Protein AF-A0A524CJU1-F1 (afdb_monomer_lite)

pLDDT: mean 85.09, std 13.81, range [42.84, 97.5]

Secondary structure (DSSP, 8-state):
-----SHHHHHHHHHHHHHHHHHHHHHHHHHHHHHHHHHHHHHHHTTSS-S--S--HHHHHHHHHHHHHHHHHHHHHHHHHHHHHHHHTT-PPPHHHHHHHHHHHHHHHTT-HHHHHHHHHHHHHHHHHHHHHHT-

Foldseek 3Di:
DDDDDPVVVVVVVVVVVVLLVVLLVLLVVLQVLLVVLLVVLLCLLVVVDDPDPDPDPVSVVVSLVSNLVSLLSSLVSNVSNQQSVCVSVVHHDDPVNNVVSVVVSLVSCVSPVSSNVSNVVSVVVVVVVVVVVVVD

Radius of gyration: 20.65 Å; chains: 1; bounding box: 45×30×75 Å

Sequence (136 aa):
MVKFRKSNNQQVNYKRRYDEVFAYRTVIISAALGGICLFFSFLFNSEIITFFMNQNFLFDVFDIIIKVTLILLSFLFFLISLANYKELTGKPMSLKELLLLIIFTFLQTILNLVVFGYTVIGLLLIVIYLFLTQNS

Structure (mmCIF, N/CA/C/O backbone):
data_AF-A0A524CJU1-F1
#
_entry.id   AF-A0A524CJU1-F1
#
loop_
_atom_site.group_PDB
_atom_site.id
_atom_site.type_symbol
_atom_site.label_atom_id
_atom_site.label_alt_id
_atom_site.label_comp_id
_atom_site.label_asym_id
_atom_site.label_entity_id
_atom_site.label_seq_id
_atom_site.pdbx_PDB_ins_code
_atom_site.Cartn_x
_atom_site.Cartn_y
_atom_site.Cartn_z
_atom_site.occupancy
_atom_site.B_iso_or_equiv
_atom_site.auth_seq_id
_atom_site.auth_comp_id
_atom_site.auth_asym_id
_atom_site.auth_atom_id
_atom_site.pdbx_PDB_model_num
ATOM 1 N N . MET A 1 1 ? -23.196 2.408 56.477 1.00 42.84 1 MET A N 1
ATOM 2 C CA . MET A 1 1 ? -22.436 1.695 55.423 1.00 42.84 1 MET A CA 1
ATOM 3 C C . MET A 1 1 ? -22.497 2.510 54.135 1.00 42.84 1 MET A C 1
ATOM 5 O O . MET A 1 1 ? -23.547 2.544 53.509 1.00 42.84 1 MET A O 1
ATOM 9 N N . VAL A 1 2 ? -21.431 3.229 53.763 1.00 46.62 2 VAL A N 1
ATOM 10 C CA . VAL A 1 2 ? -21.415 4.080 52.557 1.00 46.62 2 VAL A CA 1
ATOM 11 C C . VAL A 1 2 ? -20.283 3.667 51.614 1.00 46.62 2 VAL A C 1
ATOM 13 O O . VAL A 1 2 ? -19.113 3.741 51.959 1.00 46.62 2 VAL A O 1
ATOM 16 N N . LYS A 1 3 ? -20.711 3.226 50.422 1.00 52.59 3 LYS A N 1
ATOM 17 C CA . LYS A 1 3 ? -20.102 3.314 49.079 1.00 52.59 3 LYS A CA 1
ATOM 18 C C . LYS A 1 3 ? -18.568 3.272 48.954 1.00 52.59 3 LYS A C 1
ATOM 20 O O . LYS A 1 3 ? -17.923 4.310 48.878 1.00 52.59 3 LYS A O 1
ATOM 25 N N . PHE A 1 4 ? -18.056 2.093 48.596 1.00 49.09 4 PHE A N 1
ATOM 26 C CA . PHE A 1 4 ? -16.833 1.938 47.795 1.00 49.09 4 PHE A CA 1
ATOM 27 C C . PHE A 1 4 ? -17.145 1.142 46.518 1.00 49.09 4 PHE A C 1
ATOM 29 O O . PHE A 1 4 ? -16.946 -0.064 46.450 1.00 49.09 4 PHE A O 1
ATOM 36 N N . ARG A 1 5 ? -17.704 1.800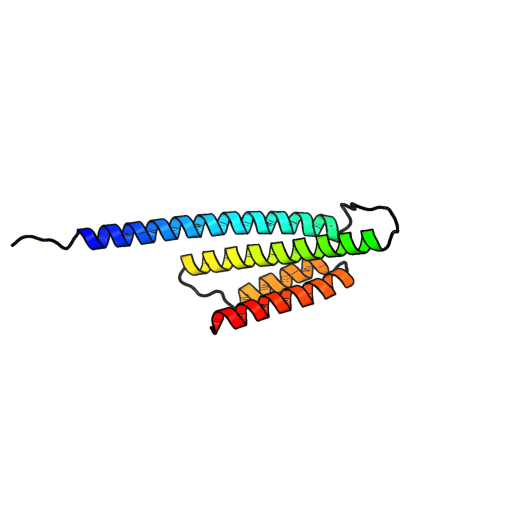 45.493 1.00 52.56 5 ARG A N 1
ATOM 37 C CA . ARG A 1 5 ? -17.888 1.184 44.155 1.00 52.56 5 ARG A CA 1
ATOM 38 C C . ARG A 1 5 ? -17.667 2.146 42.979 1.00 52.56 5 ARG A C 1
ATOM 40 O O . ARG A 1 5 ? -17.956 1.798 41.843 1.00 52.56 5 ARG A O 1
ATOM 47 N N . LYS A 1 6 ? -17.169 3.366 43.236 1.00 48.50 6 LYS A N 1
ATOM 48 C CA . LYS A 1 6 ? -17.035 4.439 42.226 1.00 48.50 6 LYS A CA 1
ATOM 49 C C . LYS A 1 6 ? -15.643 4.529 41.568 1.00 48.50 6 LYS A C 1
ATOM 51 O O . LYS A 1 6 ? -15.546 5.088 40.484 1.00 48.50 6 LYS A O 1
ATOM 56 N N . SER A 1 7 ? -14.607 3.945 42.182 1.00 53.19 7 SER A N 1
ATOM 57 C CA . SER A 1 7 ? -13.210 4.005 41.702 1.00 53.19 7 SER A CA 1
ATOM 58 C C . SER A 1 7 ? -12.970 3.181 40.422 1.00 53.19 7 SER A C 1
ATOM 60 O O . SER A 1 7 ? -12.438 3.702 39.443 1.00 53.19 7 SER A O 1
ATOM 62 N N . ASN A 1 8 ? -13.476 1.939 40.358 1.00 54.19 8 ASN A N 1
ATOM 63 C CA . ASN A 1 8 ? -13.268 1.063 39.192 1.00 54.19 8 ASN A CA 1
ATOM 64 C C . ASN A 1 8 ? -13.855 1.629 37.888 1.00 54.19 8 ASN A C 1
ATOM 66 O O . ASN A 1 8 ? -13.223 1.540 36.842 1.00 54.19 8 ASN A O 1
ATOM 70 N N . ASN A 1 9 ? -15.030 2.267 37.929 1.00 55.25 9 ASN A N 1
ATOM 71 C CA . ASN A 1 9 ? -15.651 2.809 36.713 1.00 55.25 9 ASN A CA 1
ATOM 72 C C . ASN A 1 9 ? -14.906 4.023 36.138 1.00 55.25 9 ASN A C 1
ATOM 74 O O . ASN A 1 9 ? -15.001 4.279 34.940 1.00 55.25 9 ASN A O 1
ATOM 78 N N . GLN A 1 10 ? -14.179 4.781 36.962 1.00 59.31 10 GLN A N 1
ATOM 79 C CA . GLN A 1 10 ? -13.391 5.921 36.488 1.00 59.31 10 GLN A CA 1
ATOM 80 C C . GLN A 1 10 ? -12.091 5.459 35.823 1.00 59.31 10 GLN A C 1
ATOM 82 O O . GLN A 1 10 ? -11.747 5.974 34.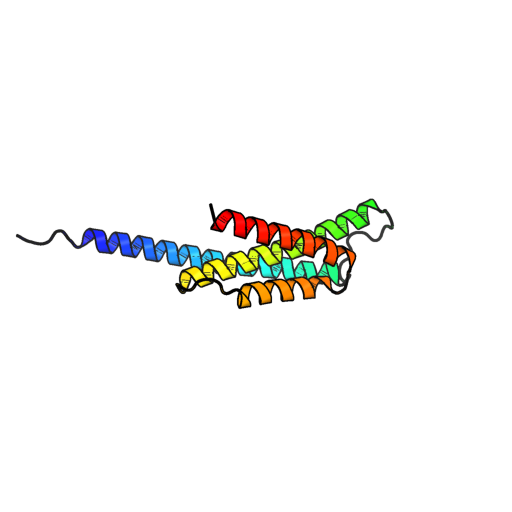763 1.00 59.31 10 GLN A O 1
ATOM 87 N N . GLN A 1 11 ? -11.425 4.441 36.376 1.00 61.09 11 GLN A N 1
ATOM 88 C CA . GLN A 1 11 ? -10.220 3.861 35.774 1.00 61.09 11 GLN A CA 1
ATOM 89 C C . GLN A 1 11 ? -10.517 3.119 34.462 1.00 61.09 11 GLN A C 1
ATOM 91 O O . GLN A 1 11 ? -9.787 3.289 33.489 1.00 61.09 11 GLN A O 1
ATOM 96 N N . VAL A 1 12 ? -11.624 2.366 34.388 1.00 64.81 12 VAL A N 1
ATOM 97 C CA . VAL A 1 12 ? -12.050 1.681 33.150 1.00 64.81 12 VAL A CA 1
ATOM 98 C C . VAL A 1 12 ? -12.417 2.683 32.048 1.00 64.81 12 VAL A C 1
ATOM 100 O O . VAL A 1 12 ? -12.034 2.489 30.896 1.00 64.81 12 VAL A O 1
ATOM 103 N N . ASN A 1 13 ? -13.100 3.782 32.391 1.00 64.25 13 ASN A N 1
ATOM 104 C CA . ASN A 1 13 ? -13.407 4.847 31.430 1.00 64.25 13 ASN A CA 1
ATOM 105 C C . ASN A 1 13 ? -12.160 5.628 30.995 1.00 64.25 13 ASN A C 1
ATOM 107 O O . ASN A 1 13 ? -12.064 5.999 29.830 1.00 64.25 13 ASN A O 1
ATOM 111 N N . TYR A 1 14 ? -11.199 5.866 31.893 1.00 61.34 14 TYR A N 1
ATOM 112 C CA . TYR A 1 14 ? -9.942 6.526 31.533 1.00 61.34 14 TYR A CA 1
ATOM 113 C C . TYR A 1 14 ? -9.108 5.663 30.580 1.00 61.34 14 TYR A C 1
ATOM 115 O O . TYR A 1 14 ? -8.622 6.173 29.576 1.00 61.34 14 TYR A O 1
ATOM 123 N N . LYS A 1 15 ? -9.011 4.352 30.847 1.00 65.50 15 LYS A N 1
ATOM 124 C CA . LYS A 1 15 ? -8.314 3.399 29.975 1.00 65.50 15 LYS A CA 1
ATO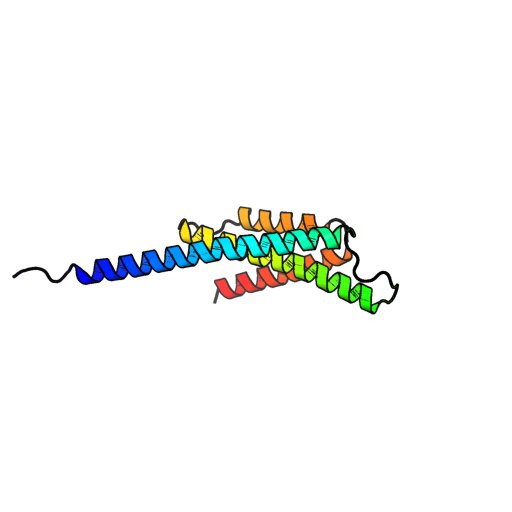M 125 C C . LYS A 1 15 ? -8.956 3.322 28.585 1.00 65.50 15 LYS A C 1
ATOM 127 O O . LYS A 1 15 ? -8.256 3.530 27.605 1.00 65.50 15 LYS A O 1
ATOM 132 N N . ARG A 1 16 ? -10.287 3.166 28.497 1.00 63.31 16 ARG A N 1
ATOM 133 C CA . ARG A 1 16 ? -11.010 3.209 27.207 1.00 63.31 16 ARG A CA 1
ATOM 134 C C . ARG A 1 16 ? -10.765 4.503 26.439 1.00 63.31 16 ARG A C 1
ATOM 136 O O . ARG A 1 16 ? -10.451 4.461 25.260 1.00 63.31 16 ARG A O 1
ATOM 143 N N . ARG A 1 17 ? -10.862 5.649 27.115 1.00 66.44 17 ARG A N 1
ATOM 144 C CA . ARG A 1 17 ? -10.656 6.957 26.483 1.00 66.44 17 ARG A CA 1
ATOM 145 C C . ARG A 1 17 ? -9.218 7.138 25.988 1.00 66.44 17 ARG A C 1
ATOM 147 O O . ARG A 1 17 ? -9.004 7.792 24.975 1.00 66.44 17 ARG A O 1
ATOM 154 N N . TYR A 1 18 ? -8.238 6.580 26.696 1.00 67.62 18 TYR A N 1
ATOM 155 C CA . TYR A 1 18 ? -6.840 6.592 26.274 1.00 67.62 18 TYR A CA 1
ATOM 156 C C . TYR A 1 18 ? -6.613 5.699 25.045 1.00 67.62 18 TYR A C 1
ATOM 158 O O . TYR A 1 18 ? -5.990 6.146 24.083 1.00 67.62 18 TYR A O 1
ATOM 166 N N . ASP A 1 19 ? -7.183 4.490 25.045 1.00 73.19 19 ASP A N 1
ATOM 167 C CA . ASP A 1 19 ? -7.110 3.545 23.924 1.00 73.19 19 ASP A CA 1
ATOM 168 C C . ASP A 1 19 ? -7.790 4.119 22.661 1.00 73.19 19 ASP A C 1
ATOM 170 O O . ASP A 1 19 ? -7.235 4.039 21.567 1.00 73.19 19 ASP A O 1
ATOM 174 N N . GLU A 1 20 ? -8.930 4.804 22.809 1.00 75.88 20 GLU A N 1
ATOM 175 C CA . GLU A 1 20 ? -9.625 5.509 21.717 1.00 75.88 20 GLU A CA 1
ATOM 176 C C . GLU A 1 20 ? -8.783 6.647 21.119 1.00 75.88 20 GLU A C 1
ATOM 178 O O . GLU A 1 20 ? -8.675 6.782 19.898 1.00 75.88 20 GLU A O 1
ATOM 183 N N . VAL A 1 21 ? -8.153 7.468 21.967 1.00 80.88 21 VAL A N 1
ATOM 184 C CA . VAL A 1 21 ? -7.287 8.574 21.522 1.00 80.88 21 VAL A CA 1
ATOM 185 C C . VAL A 1 21 ? -6.046 8.036 20.809 1.00 80.88 21 VAL A C 1
ATOM 187 O O . VAL A 1 21 ? -5.632 8.584 19.783 1.00 80.88 21 VAL A O 1
ATOM 190 N N . PHE A 1 22 ? -5.466 6.952 21.326 1.00 80.56 22 PHE A N 1
ATOM 191 C CA . PHE A 1 22 ? -4.332 6.284 20.703 1.00 80.56 22 PHE A CA 1
ATOM 192 C C . PHE A 1 22 ? -4.706 5.704 19.334 1.00 80.56 22 PHE A C 1
ATOM 194 O O . PHE A 1 22 ? -4.037 5.999 18.344 1.00 80.56 22 PHE A O 1
ATOM 201 N N . ALA A 1 23 ? -5.804 4.950 19.248 1.00 81.94 23 ALA A N 1
ATOM 202 C CA . ALA A 1 23 ? -6.280 4.377 17.995 1.00 81.94 23 ALA A CA 1
ATOM 203 C C . ALA A 1 23 ? -6.596 5.464 16.954 1.00 81.94 23 ALA A C 1
ATOM 205 O O . ALA A 1 23 ? -6.157 5.353 15.810 1.00 81.94 23 ALA A O 1
ATOM 206 N N . TYR A 1 24 ? -7.246 6.567 17.344 1.00 89.31 24 TYR A N 1
ATOM 207 C CA . TYR A 1 24 ? -7.534 7.682 16.434 1.00 89.31 24 TYR A CA 1
ATOM 208 C C . TYR A 1 24 ? -6.259 8.325 15.872 1.00 89.31 24 TYR A C 1
ATOM 210 O O . TYR A 1 24 ? -6.155 8.598 14.674 1.00 89.31 24 TYR A O 1
ATOM 218 N N . ARG A 1 25 ? -5.242 8.518 16.719 1.00 90.38 25 ARG A N 1
ATOM 219 C CA . ARG A 1 25 ? -3.939 9.028 16.280 1.00 90.38 25 ARG A CA 1
ATOM 220 C C . ARG A 1 25 ? -3.276 8.075 15.285 1.00 90.38 25 ARG A C 1
ATOM 222 O O . ARG A 1 25 ? -2.736 8.529 14.277 1.00 90.38 25 ARG A O 1
ATOM 229 N N . THR A 1 26 ? -3.352 6.770 15.533 1.00 92.25 26 THR A N 1
ATOM 230 C CA . THR A 1 26 ? -2.802 5.749 14.634 1.00 92.25 26 THR A CA 1
ATOM 231 C C . THR A 1 26 ? -3.524 5.734 13.289 1.00 92.25 26 THR A C 1
ATOM 233 O O . THR A 1 26 ? -2.855 5.646 12.261 1.00 92.25 26 THR A O 1
ATOM 236 N N . VAL A 1 27 ? -4.853 5.903 13.258 1.00 94.44 27 VAL A N 1
ATOM 237 C CA . VAL A 1 27 ? -5.636 6.038 12.013 1.00 94.44 27 VAL A CA 1
ATOM 238 C C . VAL A 1 27 ? -5.107 7.186 11.159 1.00 94.44 27 VAL A C 1
ATOM 240 O O . VAL A 1 27 ? -4.819 6.982 9.980 1.00 94.44 27 VAL A O 1
ATOM 243 N N . ILE A 1 28 ? -4.925 8.371 11.752 1.00 95.06 28 ILE A N 1
ATOM 244 C CA . ILE A 1 28 ? -4.455 9.561 11.028 1.00 95.06 28 ILE A CA 1
ATOM 245 C C . ILE A 1 28 ? -3.025 9.372 10.522 1.00 95.06 28 ILE A C 1
ATOM 247 O O . ILE A 1 28 ? -2.749 9.650 9.357 1.00 95.06 28 ILE A O 1
ATOM 251 N N . ILE A 1 29 ? -2.112 8.898 11.375 1.00 96.06 29 ILE A N 1
ATOM 252 C CA . ILE A 1 29 ? -0.701 8.729 11.002 1.00 96.06 29 ILE A CA 1
ATOM 253 C C . ILE A 1 29 ? -0.566 7.704 9.873 1.00 96.06 29 ILE A C 1
ATOM 255 O O . ILE A 1 29 ? 0.117 7.966 8.887 1.00 96.06 29 ILE A O 1
ATOM 259 N N . SER A 1 30 ? -1.240 6.559 9.990 1.00 96.56 30 SER A N 1
ATOM 260 C CA . SER A 1 30 ? -1.209 5.526 8.951 1.00 96.56 30 SER A CA 1
ATOM 261 C C . SER A 1 30 ? -1.867 6.000 7.653 1.00 96.56 30 SER A C 1
ATOM 263 O O . SER A 1 30 ? -1.294 5.795 6.590 1.00 96.56 30 SER A O 1
ATOM 265 N N . ALA A 1 31 ? -2.987 6.729 7.705 1.00 96.50 31 ALA A N 1
ATOM 266 C CA . ALA A 1 31 ? -3.579 7.330 6.507 1.00 96.50 31 ALA A CA 1
ATOM 267 C C . ALA A 1 31 ? -2.621 8.318 5.820 1.00 96.50 31 ALA A C 1
ATOM 269 O O . ALA A 1 31 ? -2.473 8.286 4.599 1.00 96.50 31 ALA A O 1
ATOM 270 N N . ALA A 1 32 ? -1.944 9.170 6.597 1.00 97.44 32 ALA A N 1
ATOM 271 C CA . ALA A 1 32 ? -0.989 10.141 6.073 1.00 97.44 32 ALA A CA 1
ATOM 272 C C . ALA A 1 32 ? 0.221 9.454 5.422 1.00 97.44 32 ALA A C 1
ATOM 274 O O . ALA A 1 32 ? 0.580 9.791 4.296 1.00 97.44 32 ALA A O 1
ATOM 275 N N . LEU A 1 33 ? 0.813 8.457 6.087 1.00 97.50 33 LEU A N 1
ATOM 276 C CA . LEU A 1 33 ? 1.919 7.674 5.528 1.00 97.50 33 LEU A CA 1
ATOM 277 C C . LEU A 1 33 ? 1.492 6.913 4.267 1.00 97.50 33 LEU A C 1
ATOM 279 O O . LEU A 1 33 ? 2.203 6.948 3.266 1.00 97.50 33 LEU A O 1
ATOM 283 N N . GLY A 1 34 ? 0.306 6.298 4.278 1.00 97.12 34 GLY A N 1
ATOM 284 C CA . GLY A 1 34 ? -0.264 5.621 3.112 1.00 97.12 34 GLY A CA 1
ATOM 285 C C . GLY A 1 34 ? -0.454 6.562 1.924 1.00 97.12 34 GLY A C 1
ATOM 286 O O . GLY A 1 34 ? -0.102 6.203 0.799 1.00 97.12 34 GLY A O 1
ATOM 287 N N . GLY A 1 35 ? -0.930 7.785 2.185 1.00 96.62 35 GLY A N 1
ATOM 288 C CA . GLY A 1 35 ? -1.078 8.846 1.191 1.00 96.62 35 GLY A CA 1
ATOM 289 C C . GLY A 1 35 ? 0.253 9.348 0.630 1.00 96.62 35 GLY A C 1
ATOM 290 O O . GLY A 1 35 ? 0.373 9.522 -0.579 1.00 96.62 35 GLY A O 1
ATOM 291 N N . ILE A 1 36 ? 1.273 9.521 1.474 1.00 97.19 36 ILE A N 1
ATOM 292 C CA . ILE A 1 36 ? 2.622 9.909 1.033 1.00 97.19 36 ILE A CA 1
ATOM 293 C C . ILE A 1 36 ? 3.228 8.815 0.145 1.00 97.19 36 ILE A C 1
ATOM 295 O O . ILE A 1 36 ? 3.711 9.106 -0.949 1.00 97.19 36 ILE A O 1
ATOM 299 N N . CYS A 1 37 ? 3.163 7.552 0.573 1.00 96.44 37 CYS A N 1
ATOM 300 C CA . CYS A 1 37 ? 3.654 6.424 -0.219 1.00 96.44 37 CYS A CA 1
ATOM 301 C C . CYS A 1 37 ? 2.915 6.299 -1.553 1.00 96.44 37 CYS A C 1
ATOM 303 O O . CYS A 1 37 ? 3.548 6.062 -2.578 1.00 96.44 37 CYS A O 1
ATOM 305 N N . LEU A 1 38 ? 1.597 6.509 -1.55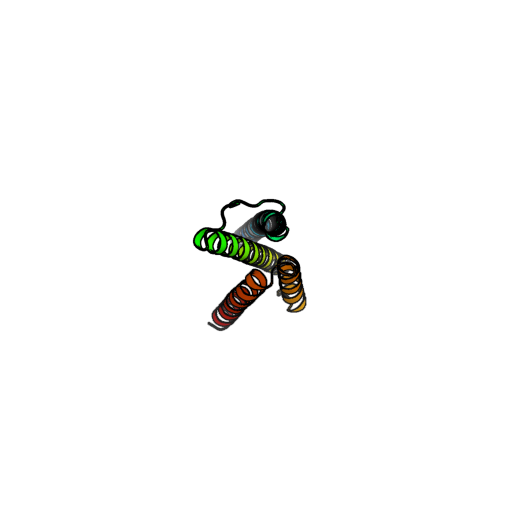2 1.00 94.69 38 LEU A N 1
ATOM 306 C CA . LEU A 1 38 ? 0.787 6.518 -2.764 1.00 94.69 38 LEU A CA 1
ATOM 307 C C . LEU A 1 38 ? 1.217 7.622 -3.727 1.00 94.69 38 LEU A C 1
ATOM 309 O O . LEU A 1 38 ? 1.381 7.374 -4.917 1.00 94.69 38 LEU A O 1
ATOM 313 N N . PHE A 1 39 ? 1.396 8.838 -3.216 1.00 93.94 39 PHE A N 1
ATOM 314 C CA . PHE A 1 39 ? 1.804 9.974 -4.028 1.00 93.94 39 PHE A CA 1
ATOM 315 C C . PHE A 1 39 ? 3.139 9.695 -4.729 1.00 93.94 39 PHE A C 1
ATOM 317 O O . PHE A 1 39 ? 3.239 9.843 -5.944 1.00 93.94 39 PHE A O 1
ATOM 324 N N . PHE A 1 40 ? 4.135 9.195 -3.992 1.00 93.00 40 PHE A N 1
ATOM 325 C CA . PHE A 1 40 ? 5.416 8.814 -4.584 1.00 93.00 40 PHE A CA 1
ATOM 326 C C . PHE A 1 40 ? 5.300 7.628 -5.544 1.00 93.00 40 PHE A C 1
ATOM 328 O O . PHE A 1 40 ? 5.892 7.666 -6.618 1.00 93.00 40 PHE A O 1
ATOM 335 N N . SER A 1 41 ? 4.510 6.609 -5.203 1.00 91.69 41 SER A N 1
ATOM 336 C CA . SER A 1 41 ? 4.222 5.470 -6.082 1.00 91.69 41 SER A CA 1
ATOM 337 C C . SER A 1 41 ? 3.706 5.930 -7.450 1.00 91.69 41 SER A C 1
ATOM 339 O O . SER A 1 41 ? 4.238 5.511 -8.480 1.00 91.69 41 SER A O 1
ATOM 341 N N . PHE A 1 42 ? 2.753 6.869 -7.475 1.00 89.75 42 PHE A N 1
ATOM 342 C CA . PHE A 1 42 ? 2.261 7.451 -8.722 1.00 89.75 42 PHE A CA 1
ATOM 343 C C . PHE A 1 42 ? 3.359 8.175 -9.499 1.00 89.75 42 PHE A C 1
ATOM 345 O O . PHE A 1 42 ? 3.479 7.953 -10.701 1.00 89.75 42 PHE A O 1
ATOM 352 N N . LEU A 1 43 ? 4.176 9.003 -8.843 1.00 90.25 43 LEU A N 1
ATOM 353 C CA . LEU A 1 43 ? 5.254 9.744 -9.509 1.00 90.25 43 LEU A CA 1
ATOM 354 C C . LEU A 1 43 ? 6.301 8.823 -10.148 1.00 90.25 43 LEU A C 1
ATOM 356 O O . LEU A 1 43 ? 6.739 9.089 -11.266 1.00 90.25 43 LEU A O 1
ATOM 360 N N . PHE A 1 44 ? 6.675 7.734 -9.471 1.00 88.44 44 PHE A N 1
ATOM 361 C CA . PHE A 1 44 ? 7.625 6.768 -10.021 1.00 88.44 44 PHE A CA 1
ATOM 362 C C . PHE A 1 44 ? 7.003 5.925 -11.127 1.00 88.44 44 PHE A C 1
ATOM 364 O O . PHE A 1 44 ? 7.624 5.728 -12.170 1.00 88.44 44 PHE A O 1
ATOM 371 N N . ASN A 1 45 ? 5.787 5.411 -10.929 1.00 85.50 45 ASN A N 1
ATOM 372 C CA . ASN A 1 45 ? 5.200 4.490 -11.899 1.00 85.50 45 ASN A CA 1
ATOM 373 C C . ASN A 1 45 ? 4.656 5.179 -13.161 1.00 85.50 45 ASN A C 1
ATOM 375 O O . ASN A 1 45 ? 4.507 4.528 -14.187 1.00 85.50 45 ASN A O 1
ATOM 379 N N . SER A 1 46 ? 4.392 6.487 -13.105 1.00 83.31 46 SER A N 1
ATOM 380 C CA . SER A 1 46 ? 4.096 7.316 -14.286 1.00 83.31 46 SER A CA 1
ATOM 381 C C . SER A 1 46 ? 5.347 7.854 -14.988 1.00 83.31 46 SER A C 1
ATOM 383 O O . SER A 1 46 ? 5.218 8.633 -15.927 1.00 83.31 46 SER A O 1
ATOM 385 N N . GLU A 1 47 ? 6.542 7.473 -14.523 1.00 82.38 47 GLU A N 1
ATOM 386 C CA . GLU A 1 47 ? 7.836 7.929 -15.053 1.00 82.38 47 GLU A CA 1
ATOM 387 C C . GLU A 1 47 ? 8.031 9.458 -15.007 1.00 82.38 47 GLU A C 1
ATOM 389 O O . GLU A 1 47 ? 8.937 9.994 -15.639 1.00 82.38 47 GLU A O 1
ATOM 394 N N . ILE A 1 48 ? 7.233 10.178 -14.205 1.00 80.62 48 ILE A N 1
ATOM 395 C CA . ILE A 1 48 ? 7.406 11.623 -13.969 1.00 80.62 48 ILE A CA 1
ATOM 396 C C . ILE A 1 48 ? 8.738 11.887 -13.254 1.00 80.62 48 ILE A C 1
ATOM 398 O O . ILE A 1 48 ? 9.395 12.897 -13.508 1.00 80.62 48 ILE A O 1
ATOM 402 N N . ILE A 1 49 ? 9.138 10.982 -12.355 1.00 75.12 49 ILE A N 1
ATOM 403 C CA . ILE A 1 49 ? 10.441 11.001 -11.688 1.00 75.12 49 ILE A CA 1
ATOM 404 C C . ILE A 1 49 ? 11.176 9.707 -12.024 1.00 75.12 49 ILE A C 1
ATOM 406 O O . ILE A 1 49 ? 10.745 8.621 -11.642 1.00 75.12 49 ILE A O 1
ATOM 410 N N . THR A 1 50 ? 12.326 9.831 -12.682 1.00 69.50 50 THR A N 1
ATOM 411 C CA . THR A 1 50 ? 13.244 8.720 -12.960 1.00 69.50 50 THR A CA 1
ATOM 412 C C . THR A 1 50 ? 14.557 8.956 -12.220 1.00 69.50 50 THR A C 1
ATOM 414 O O . THR A 1 50 ? 15.242 9.944 -12.487 1.00 69.50 50 THR A O 1
ATOM 417 N N . PHE A 1 51 ? 14.933 8.070 -11.293 1.00 63.06 51 PHE A N 1
ATOM 418 C CA . PHE A 1 51 ? 16.212 8.193 -10.576 1.00 63.06 51 PHE A CA 1
ATOM 419 C C . PHE A 1 51 ? 17.420 7.810 -11.434 1.00 63.06 51 PHE A C 1
ATOM 421 O O . PHE A 1 51 ? 18.505 8.359 -11.249 1.00 63.06 51 PHE A O 1
ATOM 428 N N . PHE A 1 52 ? 17.240 6.879 -12.370 1.00 66.12 52 PHE A N 1
ATOM 429 C CA . PHE A 1 52 ? 18.333 6.300 -13.137 1.00 66.12 52 PHE A CA 1
ATOM 430 C C . PHE A 1 52 ? 18.024 6.407 -14.631 1.00 66.12 52 PHE A C 1
ATOM 432 O O . PHE A 1 52 ? 17.195 5.681 -15.157 1.00 66.12 52 PHE A O 1
ATOM 439 N N . MET A 1 53 ? 18.697 7.332 -15.320 1.00 60.53 53 MET A N 1
ATOM 440 C CA . MET A 1 53 ? 18.661 7.441 -16.790 1.00 60.53 53 MET A CA 1
ATOM 441 C C . MET A 1 53 ? 19.652 6.490 -17.486 1.00 60.53 53 MET A C 1
ATOM 443 O O . MET A 1 53 ? 19.791 6.520 -18.706 1.00 60.53 53 MET A O 1
ATOM 447 N N . ASN A 1 54 ? 20.388 5.675 -16.726 1.00 61.94 54 ASN A N 1
ATOM 448 C CA . ASN A 1 54 ? 21.445 4.816 -17.253 1.00 61.94 54 ASN A CA 1
ATOM 449 C C . ASN A 1 54 ? 20.920 3.390 -17.484 1.00 61.94 54 ASN A C 1
ATOM 451 O O . ASN A 1 54 ? 20.387 2.797 -16.551 1.00 61.94 54 ASN A O 1
ATOM 455 N N . GLN A 1 55 ? 21.127 2.830 -18.683 1.00 66.94 55 GLN A N 1
ATOM 456 C CA . GLN A 1 55 ? 20.619 1.518 -19.133 1.00 66.94 55 GLN A CA 1
ATOM 457 C C . GLN A 1 55 ? 21.356 0.314 -18.510 1.00 66.94 55 GLN A C 1
ATOM 459 O O . GLN A 1 55 ? 21.654 -0.675 -19.181 1.00 66.94 55 GLN A O 1
ATOM 464 N N . ASN A 1 56 ? 21.702 0.391 -17.226 1.00 83.75 56 ASN A N 1
ATOM 465 C CA . ASN A 1 56 ? 22.283 -0.744 -16.523 1.00 83.75 56 ASN A CA 1
ATOM 466 C C . ASN A 1 56 ? 21.170 -1.556 -15.870 1.00 83.75 56 ASN A C 1
ATOM 468 O O . ASN A 1 56 ? 20.475 -1.055 -14.989 1.00 83.75 56 ASN A O 1
ATOM 472 N N . PHE A 1 57 ? 21.124 -2.846 -16.198 1.00 84.00 57 PHE A N 1
ATOM 473 C CA . PHE A 1 57 ? 20.181 -3.821 -15.645 1.00 84.00 57 PHE A CA 1
ATOM 474 C C . PHE A 1 57 ? 20.005 -3.735 -14.116 1.00 84.00 57 PHE A C 1
ATOM 476 O O . PHE A 1 57 ? 18.897 -3.863 -13.604 1.00 84.00 57 PHE A O 1
ATOM 483 N N . LEU A 1 58 ? 21.086 -3.488 -13.364 1.00 86.38 58 LEU A N 1
ATOM 484 C CA . LEU A 1 58 ? 21.011 -3.353 -11.905 1.00 86.38 58 LEU A CA 1
ATOM 485 C C . LEU A 1 58 ? 20.143 -2.167 -11.457 1.00 86.38 58 LEU A C 1
ATOM 487 O O . LEU A 1 58 ? 19.404 -2.301 -10.485 1.00 86.38 58 LEU A O 1
ATOM 491 N N . PHE A 1 59 ? 20.213 -1.022 -12.141 1.00 85.56 59 PHE A N 1
ATOM 492 C CA . PHE A 1 59 ? 19.410 0.151 -11.785 1.00 85.56 59 PHE A CA 1
ATOM 493 C C . PHE A 1 59 ? 17.932 -0.044 -12.120 1.00 85.56 59 PHE A C 1
ATOM 495 O O . PHE A 1 59 ? 17.090 0.370 -11.326 1.00 85.56 59 PHE A O 1
ATOM 502 N N . ASP A 1 60 ? 17.622 -0.750 -13.208 1.00 85.06 60 ASP A N 1
ATOM 503 C CA . ASP A 1 60 ? 16.243 -1.117 -13.553 1.00 85.06 60 ASP A CA 1
ATOM 504 C C . ASP A 1 60 ? 15.624 -2.016 -12.473 1.00 85.06 60 ASP A C 1
ATOM 506 O O . ASP A 1 60 ? 14.484 -1.819 -12.053 1.00 85.06 60 ASP A O 1
ATOM 510 N N . VAL A 1 61 ? 16.400 -2.974 -11.951 1.00 89.44 61 VAL A N 1
ATOM 511 C CA . VAL A 1 61 ? 15.961 -3.824 -10.835 1.00 89.44 61 VAL A CA 1
ATOM 512 C C . VAL A 1 61 ? 15.695 -2.993 -9.578 1.00 89.44 61 VAL A C 1
ATOM 514 O O . VAL A 1 61 ? 14.665 -3.186 -8.930 1.00 89.44 61 VAL A O 1
ATOM 517 N N . PHE A 1 62 ? 16.577 -2.052 -9.227 1.00 89.69 62 PHE A N 1
ATOM 518 C CA . PHE A 1 62 ? 16.352 -1.170 -8.077 1.00 89.69 62 PHE A CA 1
ATOM 519 C C . PHE A 1 62 ? 15.117 -0.281 -8.248 1.00 89.69 62 PHE A C 1
ATOM 521 O O . PHE A 1 62 ? 14.358 -0.118 -7.292 1.00 89.69 62 PHE A O 1
ATOM 528 N N . ASP A 1 63 ? 14.885 0.255 -9.445 1.00 89.12 63 ASP A N 1
ATOM 529 C CA . ASP A 1 63 ? 13.698 1.053 -9.758 1.00 89.12 63 ASP A CA 1
ATOM 530 C C . ASP A 1 63 ? 12.407 0.245 -9.547 1.00 89.12 63 ASP A C 1
ATOM 532 O O . ASP A 1 63 ? 11.498 0.685 -8.835 1.00 89.12 63 ASP A O 1
ATOM 536 N N . ILE A 1 64 ? 12.365 -0.992 -10.056 1.00 91.06 64 ILE A N 1
ATOM 537 C CA . ILE A 1 64 ? 11.238 -1.910 -9.844 1.00 91.06 64 ILE A CA 1
ATOM 538 C C . ILE A 1 64 ? 11.033 -2.186 -8.349 1.00 91.06 64 ILE A C 1
ATOM 540 O O . ILE A 1 64 ? 9.904 -2.107 -7.863 1.00 91.06 64 ILE A O 1
ATOM 544 N N . ILE A 1 65 ? 12.103 -2.472 -7.598 1.00 92.94 65 ILE A N 1
ATOM 545 C CA . ILE A 1 65 ? 12.018 -2.742 -6.154 1.00 92.94 65 ILE A CA 1
ATOM 546 C C . ILE A 1 65 ? 11.428 -1.542 -5.408 1.00 92.94 65 ILE A C 1
ATOM 548 O O . ILE A 1 65 ? 10.537 -1.723 -4.575 1.00 92.94 65 ILE A O 1
ATOM 552 N N . ILE A 1 66 ? 11.888 -0.323 -5.701 1.00 92.44 66 ILE A N 1
ATOM 553 C CA . ILE A 1 66 ? 11.394 0.901 -5.056 1.00 92.44 66 ILE A CA 1
ATOM 554 C C . ILE A 1 66 ? 9.905 1.094 -5.355 1.00 92.44 66 ILE A C 1
ATOM 556 O O . ILE A 1 66 ? 9.122 1.304 -4.424 1.00 92.44 66 ILE A O 1
ATOM 560 N N . LYS A 1 67 ? 9.499 0.958 -6.624 1.00 93.38 67 LYS A N 1
ATOM 561 C CA . LYS A 1 67 ? 8.095 1.062 -7.051 1.00 93.38 67 LYS A CA 1
ATOM 562 C C . LYS A 1 67 ? 7.217 0.062 -6.306 1.00 93.38 67 LYS A C 1
ATOM 564 O O . LYS A 1 67 ? 6.272 0.459 -5.625 1.00 93.38 67 LYS A O 1
ATOM 569 N N . VAL A 1 68 ? 7.566 -1.224 -6.365 1.00 95.38 68 VAL A N 1
ATOM 570 C CA . VAL A 1 68 ? 6.811 -2.298 -5.700 1.00 95.38 68 VAL A CA 1
ATOM 571 C C . VAL A 1 68 ? 6.735 -2.055 -4.192 1.00 95.38 68 VAL A C 1
ATOM 573 O O . VAL A 1 68 ? 5.663 -2.188 -3.603 1.00 95.38 68 VAL A O 1
ATOM 576 N N . THR A 1 69 ? 7.841 -1.648 -3.565 1.00 95.56 69 THR A N 1
ATOM 577 C CA . THR A 1 69 ? 7.889 -1.393 -2.119 1.00 95.56 69 THR A CA 1
ATOM 578 C C . THR A 1 69 ? 6.966 -0.247 -1.723 1.00 95.56 69 THR A C 1
ATOM 580 O O . THR A 1 69 ? 6.191 -0.402 -0.784 1.00 95.56 69 THR A O 1
ATOM 583 N N . LEU A 1 70 ? 6.986 0.879 -2.443 1.00 95.88 70 LEU A N 1
ATOM 584 C CA . LEU A 1 70 ? 6.101 2.017 -2.166 1.00 95.88 70 LEU A CA 1
ATOM 585 C C . LEU A 1 70 ? 4.622 1.643 -2.299 1.00 95.88 70 LEU A C 1
ATOM 587 O O . LEU A 1 70 ? 3.812 2.033 -1.456 1.00 95.88 70 LEU A O 1
ATOM 591 N N . ILE A 1 71 ? 4.282 0.855 -3.320 1.00 95.94 71 ILE A N 1
ATOM 592 C CA . ILE A 1 71 ? 2.918 0.376 -3.562 1.00 95.94 71 ILE A CA 1
ATOM 593 C C . ILE A 1 71 ? 2.442 -0.530 -2.417 1.00 95.94 71 ILE A C 1
ATOM 595 O O . ILE A 1 71 ? 1.354 -0.324 -1.872 1.00 95.94 71 ILE A O 1
ATOM 599 N N . LEU A 1 72 ? 3.261 -1.507 -2.013 1.00 96.69 72 LEU A N 1
ATOM 600 C CA . LEU A 1 72 ? 2.927 -2.418 -0.914 1.00 96.69 72 LEU A CA 1
ATOM 601 C C . LEU A 1 72 ? 2.849 -1.686 0.428 1.00 96.69 72 LEU A C 1
ATOM 603 O O . LEU A 1 72 ? 1.959 -1.967 1.229 1.00 96.69 72 LEU A O 1
ATOM 607 N N . LEU A 1 73 ? 3.738 -0.719 0.665 1.00 96.56 73 LEU A N 1
ATOM 608 C CA . LEU A 1 73 ? 3.735 0.077 1.887 1.00 96.56 73 LEU A CA 1
ATOM 609 C C . LEU A 1 73 ? 2.497 0.978 1.964 1.00 96.56 73 LEU A C 1
ATOM 611 O O . LEU A 1 73 ? 1.868 1.075 3.016 1.00 96.56 73 LEU A O 1
ATOM 615 N N . SER A 1 74 ? 2.098 1.572 0.835 1.00 96.88 74 SER A N 1
ATOM 616 C CA . SER A 1 74 ? 0.846 2.321 0.724 1.00 96.88 74 SER A CA 1
ATOM 617 C C . SER A 1 74 ? -0.363 1.441 1.056 1.00 96.88 74 SER A C 1
ATOM 619 O O . SER A 1 74 ? -1.179 1.817 1.900 1.00 96.88 74 SER A O 1
ATOM 621 N N . PHE A 1 75 ? -0.442 0.241 0.468 1.00 96.56 75 PHE A N 1
ATOM 622 C CA . PHE A 1 75 ? -1.501 -0.725 0.771 1.00 96.56 75 PHE A CA 1
ATOM 623 C C . PHE A 1 75 ? -1.536 -1.086 2.261 1.00 96.56 75 PHE A C 1
ATOM 625 O O . PHE A 1 75 ? -2.596 -1.020 2.882 1.00 96.56 75 PHE A O 1
ATOM 632 N N . LEU A 1 76 ? -0.383 -1.416 2.851 1.00 96.00 76 LEU A N 1
ATOM 633 C CA . LEU A 1 76 ? -0.274 -1.798 4.258 1.00 96.00 76 LEU A CA 1
ATOM 634 C C . LEU A 1 76 ? -0.729 -0.666 5.189 1.00 96.00 76 LEU A C 1
ATOM 636 O O . LEU A 1 76 ? -1.499 -0.897 6.118 1.00 96.00 76 LEU A O 1
ATOM 640 N N . PHE A 1 77 ? -0.293 0.567 4.936 1.00 97.19 77 PHE A N 1
ATOM 641 C CA . PHE A 1 77 ? -0.680 1.706 5.760 1.00 97.19 77 PHE A CA 1
ATOM 642 C C . PHE A 1 77 ? -2.169 2.032 5.656 1.00 97.19 77 PHE A C 1
ATOM 644 O O . PHE A 1 77 ? -2.803 2.289 6.682 1.00 97.19 77 PHE A O 1
ATOM 651 N N . PHE A 1 78 ? -2.760 1.963 4.461 1.00 96.50 78 PHE A N 1
ATOM 652 C CA . PHE A 1 78 ? -4.205 2.129 4.330 1.00 96.50 78 PHE A CA 1
ATOM 653 C C . PHE A 1 78 ? -4.986 0.992 4.984 1.00 96.50 78 PHE A C 1
ATOM 655 O O . PHE A 1 78 ? -6.004 1.258 5.621 1.00 96.50 78 PHE A O 1
ATOM 662 N N . LEU A 1 79 ? -4.498 -0.247 4.891 1.00 95.31 79 LEU A N 1
ATOM 663 C CA . LEU A 1 79 ? -5.088 -1.389 5.581 1.00 95.31 79 LEU A CA 1
ATOM 664 C C . LEU A 1 79 ? -5.086 -1.182 7.101 1.00 95.31 79 LEU A C 1
ATOM 666 O O . LEU A 1 79 ? -6.128 -1.328 7.733 1.00 95.31 79 LEU A O 1
ATOM 670 N N . ILE A 1 80 ? -3.946 -0.787 7.677 1.00 93.56 80 ILE A N 1
ATOM 671 C CA . ILE A 1 80 ? -3.811 -0.487 9.111 1.00 93.56 80 ILE A CA 1
ATOM 672 C C . ILE A 1 80 ? -4.756 0.651 9.514 1.00 93.56 80 ILE A C 1
ATOM 674 O O . ILE A 1 80 ? -5.450 0.555 10.526 1.00 93.56 80 ILE A O 1
ATOM 678 N N . SER A 1 81 ? -4.817 1.720 8.717 1.00 95.31 81 SER A N 1
ATOM 679 C CA . SER A 1 81 ? -5.702 2.858 8.979 1.00 95.31 81 SER A CA 1
ATOM 680 C C . SER A 1 81 ? -7.174 2.441 9.007 1.00 95.31 81 SER A C 1
ATOM 682 O O . SER A 1 81 ? -7.890 2.750 9.960 1.00 95.31 81 SER A O 1
ATOM 684 N N . LEU A 1 82 ? -7.614 1.677 8.002 1.00 94.31 82 LEU A N 1
ATOM 685 C CA . LEU A 1 82 ? -8.979 1.163 7.911 1.00 94.31 82 LEU A CA 1
ATOM 686 C C . LEU A 1 82 ? -9.306 0.189 9.040 1.00 94.31 82 LEU A C 1
ATOM 688 O O . LEU A 1 82 ? -10.377 0.303 9.630 1.00 94.31 82 LEU A O 1
ATOM 692 N N . ALA A 1 83 ? -8.397 -0.729 9.369 1.00 90.88 83 ALA A N 1
ATOM 693 C CA . ALA A 1 83 ? -8.580 -1.681 10.460 1.00 90.88 83 ALA A CA 1
ATOM 694 C C . ALA A 1 83 ? -8.764 -0.961 11.806 1.00 90.88 83 ALA A C 1
ATOM 696 O O . ALA A 1 83 ? -9.747 -1.206 12.504 1.00 90.88 83 ALA A O 1
ATOM 697 N N . ASN A 1 84 ? -7.899 0.010 12.114 1.00 91.25 84 ASN A N 1
ATOM 698 C CA . ASN A 1 84 ? -7.993 0.798 13.345 1.00 91.25 84 ASN A CA 1
ATOM 699 C C . ASN A 1 84 ? -9.259 1.668 13.381 1.00 91.25 84 ASN A C 1
ATOM 701 O O . ASN A 1 84 ? -9.908 1.802 14.418 1.00 91.25 84 ASN A O 1
ATOM 705 N N . TYR A 1 85 ? -9.655 2.248 12.245 1.00 92.38 85 TYR A N 1
ATOM 706 C CA . TYR A 1 85 ? -10.903 3.006 12.151 1.00 92.38 85 TYR A CA 1
ATOM 707 C C . TYR A 1 85 ? -12.120 2.109 12.407 1.00 92.38 85 TYR A C 1
ATOM 709 O O . TYR A 1 85 ? -13.075 2.494 13.084 1.00 92.38 85 TYR A O 1
ATOM 717 N N . LYS A 1 86 ? -12.080 0.881 11.893 1.00 91.50 86 LYS A N 1
ATOM 718 C CA . LYS A 1 86 ? -13.135 -0.112 12.071 1.00 91.50 86 LYS A CA 1
ATOM 719 C C . LYS A 1 86 ? -13.267 -0.555 13.520 1.00 91.50 86 LYS A C 1
ATOM 721 O O . LYS A 1 86 ? -14.385 -0.536 14.041 1.00 91.50 86 LYS A O 1
ATOM 726 N N . GLU A 1 87 ? -12.144 -0.792 14.187 1.00 87.75 87 GLU A N 1
ATOM 727 C CA . GLU A 1 87 ? -12.085 -1.066 15.622 1.00 87.75 87 GLU A CA 1
ATOM 728 C C . GLU A 1 87 ? -12.708 0.068 16.454 1.00 87.75 87 GLU A C 1
ATOM 730 O O . GLU A 1 87 ? -13.577 -0.195 17.285 1.00 87.75 87 GLU A O 1
ATOM 735 N N . LEU A 1 88 ? -12.394 1.336 16.148 1.00 87.06 88 LEU A N 1
ATOM 736 C CA . LEU A 1 88 ? -13.009 2.506 16.799 1.00 87.06 88 LEU A CA 1
ATOM 737 C C . LEU A 1 88 ? -14.530 2.578 16.611 1.00 87.06 88 LEU A C 1
ATOM 739 O O . LEU A 1 88 ? -15.257 2.991 17.512 1.00 87.06 88 LEU A O 1
ATOM 743 N N . THR A 1 89 ? -15.029 2.188 15.436 1.00 88.19 89 THR A N 1
ATOM 744 C CA . THR A 1 89 ? -16.477 2.161 15.156 1.00 88.19 89 THR A CA 1
A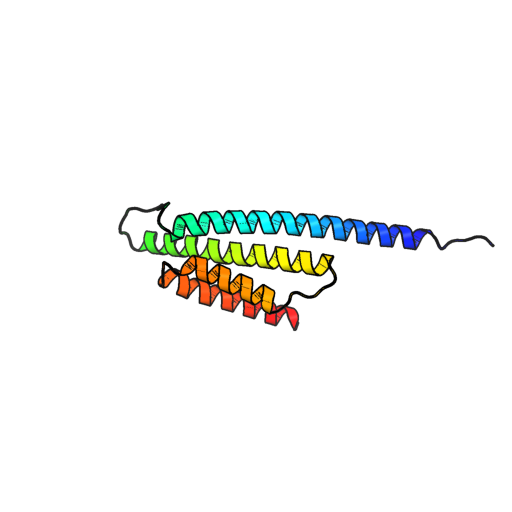TOM 745 C C . THR A 1 89 ? -17.178 0.898 15.666 1.00 88.19 89 THR A C 1
ATOM 747 O O . THR A 1 89 ? -18.394 0.773 15.500 1.00 88.19 89 THR A O 1
ATOM 750 N N . GLY A 1 90 ? -16.435 -0.045 16.257 1.00 84.75 90 GLY A N 1
ATOM 751 C CA . GLY A 1 90 ? -16.950 -1.329 16.731 1.00 84.75 90 GLY A CA 1
ATOM 752 C C . GLY A 1 90 ? -17.458 -2.246 15.614 1.00 84.75 90 GLY A C 1
ATOM 753 O O . GLY A 1 90 ? -18.294 -3.112 15.866 1.00 84.75 90 GLY A O 1
ATOM 754 N N . LYS A 1 91 ? -17.010 -2.043 14.369 1.00 86.75 91 LYS A N 1
ATOM 755 C CA . LYS A 1 91 ? -17.418 -2.843 13.205 1.00 86.75 91 LYS A CA 1
ATOM 756 C C . LYS A 1 91 ? -16.209 -3.597 12.664 1.00 86.75 91 LYS A C 1
ATOM 758 O O . LYS A 1 91 ? -15.153 -2.992 12.563 1.00 86.75 91 LYS A O 1
ATOM 763 N N . PRO A 1 92 ? -16.334 -4.867 12.251 1.00 85.81 92 PRO A N 1
ATOM 764 C CA . PRO A 1 92 ? -15.242 -5.549 11.570 1.00 85.81 92 PRO A CA 1
ATOM 765 C C . PRO A 1 92 ? -14.987 -4.923 10.192 1.00 85.81 92 PRO A C 1
ATOM 767 O O . PRO A 1 92 ? -15.906 -4.395 9.552 1.00 85.81 92 PRO A O 1
ATOM 770 N N . MET A 1 93 ? -13.743 -5.008 9.721 1.00 88.75 93 MET A N 1
ATOM 771 C CA . MET A 1 93 ? -13.407 -4.652 8.345 1.00 88.75 93 MET A CA 1
ATOM 772 C C . MET A 1 93 ? -14.115 -5.610 7.384 1.00 88.75 93 MET A C 1
ATOM 774 O O . MET A 1 93 ? -14.056 -6.829 7.537 1.00 88.75 93 MET A O 1
ATOM 778 N N . SER A 1 94 ? -14.813 -5.058 6.396 1.00 89.69 94 SER A N 1
ATOM 779 C CA . SER A 1 94 ? -15.555 -5.865 5.429 1.00 89.69 94 SER A CA 1
ATOM 780 C C . SER A 1 94 ? -14.676 -6.285 4.251 1.00 89.69 94 SER A C 1
ATOM 782 O O . SER A 1 94 ? -13.788 -5.547 3.823 1.00 89.69 94 SER A O 1
ATOM 784 N N . LEU A 1 95 ? -14.991 -7.432 3.639 1.00 87.31 95 LEU A N 1
ATOM 785 C CA . LEU A 1 95 ? -14.330 -7.873 2.403 1.00 87.31 95 LEU A CA 1
ATOM 786 C C . LEU A 1 95 ? -14.436 -6.836 1.275 1.00 87.31 95 LEU A C 1
ATOM 788 O O . LEU A 1 95 ? -13.529 -6.734 0.459 1.00 87.31 95 LEU A O 1
ATOM 792 N N . LYS A 1 96 ? -15.514 -6.041 1.240 1.00 92.06 96 LYS A N 1
ATOM 793 C CA . LYS A 1 96 ? -15.705 -4.975 0.245 1.00 92.06 96 LYS A CA 1
ATOM 794 C C . LYS A 1 96 ? -14.657 -3.869 0.378 1.00 92.06 96 LYS A C 1
ATOM 796 O O . LYS A 1 96 ? -14.170 -3.373 -0.630 1.00 92.06 96 LYS A O 1
ATOM 801 N N . GLU A 1 97 ? -14.305 -3.495 1.605 1.00 92.62 97 GLU A N 1
ATOM 802 C CA . GLU A 1 97 ? -13.286 -2.471 1.873 1.00 92.62 97 GLU A CA 1
ATOM 803 C C . GLU A 1 97 ? -11.887 -2.983 1.540 1.00 92.62 97 GLU A C 1
ATOM 805 O O . GLU A 1 97 ? -11.096 -2.261 0.939 1.00 92.62 97 GLU A O 1
ATOM 810 N N . LEU A 1 98 ? -11.609 -4.250 1.860 1.00 92.69 98 LEU A N 1
ATOM 811 C CA . LEU A 1 98 ? -10.356 -4.895 1.476 1.00 92.69 98 LEU A CA 1
ATOM 812 C C . LEU A 1 98 ? -10.231 -4.996 -0.050 1.00 92.69 98 LEU A C 1
ATOM 814 O O . LEU A 1 98 ? -9.191 -4.657 -0.607 1.00 92.69 98 LEU A O 1
ATOM 818 N N . LEU A 1 99 ? -11.305 -5.403 -0.733 1.00 93.56 99 LEU A N 1
ATOM 819 C CA . LEU A 1 99 ? -11.358 -5.458 -2.192 1.00 93.56 99 LEU A CA 1
ATOM 820 C C . LEU A 1 99 ? -11.109 -4.074 -2.808 1.00 93.56 99 LEU A C 1
ATOM 822 O O . LEU A 1 99 ? -10.362 -3.966 -3.773 1.00 93.56 99 LEU A O 1
ATOM 826 N N . LEU A 1 100 ? -11.697 -3.016 -2.240 1.00 95.06 100 LEU A N 1
ATOM 827 C CA . LEU A 1 100 ? -11.491 -1.646 -2.707 1.00 95.06 100 LEU A CA 1
ATOM 828 C C . LEU A 1 100 ? -10.019 -1.234 -2.599 1.00 95.06 100 LEU A C 1
ATOM 830 O O . LEU A 1 100 ? -9.482 -0.680 -3.557 1.00 95.06 100 LEU A O 1
ATOM 834 N N . LEU A 1 101 ? -9.355 -1.549 -1.482 1.00 95.31 101 LEU A N 1
ATOM 835 C CA . LEU A 1 101 ? -7.917 -1.308 -1.335 1.00 95.31 101 LEU A CA 1
ATOM 836 C C . LEU A 1 101 ? -7.104 -2.065 -2.387 1.00 95.31 101 LEU A C 1
ATOM 838 O O . LEU A 1 101 ? -6.243 -1.467 -3.022 1.00 95.31 101 LEU A O 1
ATOM 842 N N . ILE A 1 102 ? -7.408 -3.344 -2.616 1.00 94.88 102 ILE A N 1
ATOM 843 C CA . ILE A 1 102 ? -6.716 -4.161 -3.623 1.00 94.88 102 ILE A CA 1
ATOM 844 C C . ILE A 1 102 ? -6.887 -3.561 -5.026 1.00 94.88 102 ILE A C 1
ATOM 846 O O . ILE A 1 102 ? -5.906 -3.397 -5.748 1.00 94.88 102 ILE A O 1
ATOM 850 N N . ILE A 1 103 ? -8.112 -3.178 -5.403 1.00 94.50 103 ILE A N 1
ATOM 851 C CA . ILE A 1 103 ? -8.394 -2.533 -6.696 1.00 94.50 103 ILE A CA 1
ATOM 852 C C . ILE A 1 103 ? -7.587 -1.239 -6.831 1.00 94.50 103 ILE A C 1
ATOM 854 O O . ILE A 1 103 ? -6.976 -0.988 -7.869 1.00 94.50 103 ILE A O 1
ATOM 858 N N . PHE A 1 104 ? -7.548 -0.428 -5.778 1.00 94.00 104 PHE A N 1
ATOM 859 C CA . PHE A 1 104 ? -6.813 0.829 -5.779 1.00 94.00 104 PHE A CA 1
ATOM 860 C C . PHE A 1 104 ? -5.294 0.626 -5.891 1.00 94.00 104 PHE A C 1
ATOM 862 O O . PHE A 1 104 ? -4.609 1.395 -6.563 1.00 94.00 104 PHE A O 1
ATOM 869 N N . THR A 1 105 ? -4.761 -0.447 -5.310 1.00 95.06 105 THR A N 1
ATOM 870 C CA . THR A 1 105 ? -3.365 -0.862 -5.492 1.00 95.06 105 THR A CA 1
ATOM 871 C C . THR A 1 105 ? -3.085 -1.345 -6.918 1.00 95.06 105 THR A C 1
ATOM 873 O O . THR A 1 105 ? -2.038 -1.027 -7.480 1.00 95.06 105 THR A O 1
ATOM 876 N N . PHE A 1 106 ? -4.020 -2.050 -7.556 1.00 93.81 106 PHE A N 1
ATOM 877 C CA . PHE A 1 106 ? -3.873 -2.446 -8.961 1.00 93.81 106 PHE A CA 1
ATOM 878 C C . PHE A 1 106 ? -3.912 -1.258 -9.922 1.00 93.81 106 PHE A C 1
ATOM 880 O O . PHE A 1 106 ? -3.137 -1.221 -10.876 1.00 93.81 106 PHE A O 1
ATOM 887 N N . LEU A 1 107 ? -4.724 -0.236 -9.643 1.00 92.56 107 LEU A N 1
ATOM 888 C CA . LEU A 1 107 ? -4.706 1.002 -10.429 1.00 92.56 107 LEU A CA 1
ATOM 889 C C . LEU A 1 107 ? -3.328 1.676 -10.419 1.00 92.56 107 LEU A C 1
ATOM 891 O O . LEU A 1 107 ? -2.909 2.209 -11.443 1.00 92.56 107 LEU A O 1
ATOM 895 N N . GLN A 1 108 ? -2.592 1.600 -9.307 1.00 91.19 108 GLN A N 1
ATOM 896 C CA . GLN A 1 108 ? -1.237 2.151 -9.224 1.00 91.19 108 GLN A CA 1
ATOM 897 C C . GLN A 1 108 ? -0.234 1.417 -10.111 1.00 91.19 108 GLN A C 1
ATOM 899 O O . GLN A 1 108 ? 0.799 1.993 -10.415 1.00 91.19 108 GLN A O 1
ATOM 904 N N . THR A 1 109 ? -0.506 0.177 -10.524 1.00 92.94 109 THR A N 1
ATOM 905 C CA . THR A 1 109 ? 0.448 -0.687 -11.242 1.00 92.94 109 THR A CA 1
ATOM 906 C C . THR A 1 109 ? 0.095 -0.923 -12.706 1.00 92.94 109 THR A C 1
ATOM 908 O O . THR A 1 109 ? 0.890 -1.516 -13.429 1.00 92.94 109 THR A O 1
ATOM 911 N N . ILE A 1 110 ? -1.043 -0.407 -13.180 1.00 88.69 110 ILE A N 1
ATOM 912 C CA . ILE A 1 110 ? -1.581 -0.695 -14.519 1.00 88.69 110 ILE A CA 1
ATOM 913 C C . ILE A 1 110 ? -0.639 -0.316 -15.673 1.00 88.69 110 ILE A C 1
ATOM 915 O O . ILE A 1 110 ? -0.695 -0.929 -16.735 1.00 88.69 110 ILE A O 1
ATOM 919 N N . LEU A 1 111 ? 0.237 0.671 -15.466 1.00 87.38 111 LEU A N 1
ATOM 920 C CA . LEU A 1 111 ? 1.167 1.156 -16.488 1.00 87.38 111 LEU A CA 1
ATOM 921 C C . LEU A 1 111 ? 2.423 0.286 -16.641 1.00 87.38 111 LEU A C 1
ATOM 923 O O . LEU A 1 111 ? 3.110 0.397 -17.650 1.00 87.38 111 LEU A O 1
ATOM 927 N N . ASN A 1 112 ? 2.728 -0.589 -15.678 1.00 89.00 112 ASN A N 1
ATOM 928 C CA . ASN A 1 112 ? 3.941 -1.401 -15.704 1.00 89.00 112 ASN A CA 1
ATOM 929 C C . ASN A 1 112 ? 3.639 -2.852 -15.311 1.00 89.00 112 ASN A C 1
ATOM 931 O O . ASN A 1 112 ? 3.460 -3.175 -14.136 1.00 89.00 112 ASN A O 1
ATOM 935 N N . LEU A 1 113 ? 3.626 -3.740 -16.310 1.00 90.44 113 LEU A N 1
ATOM 936 C CA . LEU A 1 113 ? 3.275 -5.155 -16.146 1.00 90.44 113 LEU A CA 1
ATOM 937 C C . LEU A 1 113 ? 4.225 -5.903 -15.193 1.00 90.44 113 LEU A C 1
ATOM 939 O O . LEU A 1 113 ? 3.795 -6.789 -14.456 1.00 90.44 113 LEU A O 1
ATOM 943 N N . VAL A 1 114 ? 5.514 -5.551 -15.198 1.00 91.69 114 VAL A N 1
ATOM 944 C CA . VAL A 1 114 ? 6.518 -6.192 -14.337 1.00 91.69 114 VAL A CA 1
ATOM 945 C C . VAL A 1 114 ? 6.275 -5.799 -12.882 1.00 91.69 114 VAL A C 1
ATOM 947 O O . VAL A 1 114 ? 6.181 -6.670 -12.017 1.00 91.69 114 VAL A O 1
ATOM 950 N N . VAL A 1 115 ? 6.086 -4.501 -12.617 1.00 93.69 115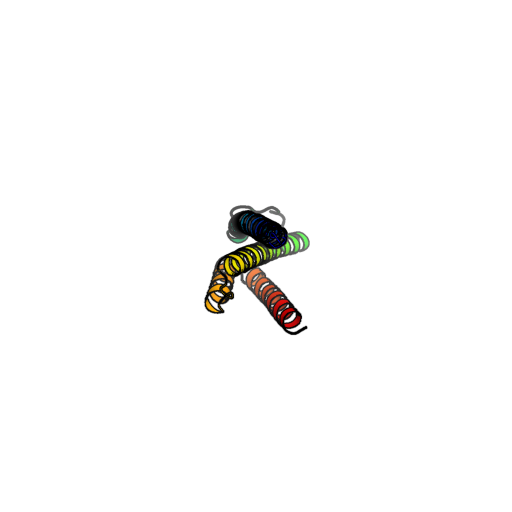 VAL A N 1
ATOM 951 C CA . VAL A 1 115 ? 5.724 -3.994 -11.283 1.00 93.69 115 VAL A CA 1
ATOM 952 C C . VAL A 1 115 ? 4.400 -4.612 -10.826 1.00 93.69 115 VAL A C 1
ATOM 954 O O . VAL A 1 115 ? 4.327 -5.108 -9.706 1.00 93.69 115 VAL A O 1
ATOM 957 N N . PHE A 1 116 ? 3.390 -4.677 -11.700 1.00 94.94 116 PHE A N 1
ATOM 958 C CA . PHE A 1 116 ? 2.112 -5.339 -11.423 1.00 94.94 116 PHE A CA 1
ATOM 959 C C . PHE A 1 116 ? 2.299 -6.788 -10.952 1.00 94.94 116 PHE A C 1
ATOM 961 O O . PHE A 1 116 ? 1.781 -7.158 -9.899 1.00 94.94 116 PHE A O 1
ATOM 968 N N . GLY A 1 117 ? 3.077 -7.595 -11.681 1.00 95.44 117 GLY A N 1
ATOM 969 C CA . GLY A 1 117 ? 3.328 -8.994 -11.327 1.00 95.44 117 GLY A CA 1
ATOM 970 C C . GLY A 1 117 ? 3.945 -9.152 -9.934 1.00 95.44 117 GLY A C 1
ATOM 971 O O . GLY A 1 117 ? 3.454 -9.937 -9.120 1.00 95.44 117 GLY A O 1
ATOM 972 N N . TYR A 1 118 ? 4.971 -8.359 -9.618 1.00 95.88 118 TYR A N 1
ATOM 973 C CA . TYR A 1 118 ? 5.595 -8.381 -8.293 1.00 95.88 118 TYR A CA 1
ATOM 974 C C . TYR A 1 118 ? 4.668 -7.864 -7.187 1.00 95.88 118 TYR A C 1
ATOM 976 O O . TYR A 1 118 ? 4.639 -8.432 -6.094 1.00 95.88 118 TYR A O 1
ATOM 984 N N . THR A 1 119 ? 3.866 -6.832 -7.459 1.00 96.38 119 THR A N 1
ATOM 985 C CA . THR A 1 119 ? 2.871 -6.327 -6.508 1.00 96.38 119 THR A CA 1
ATOM 986 C C . THR A 1 119 ? 1.798 -7.370 -6.204 1.00 96.38 119 THR A C 1
ATOM 988 O O . THR A 1 119 ? 1.435 -7.520 -5.041 1.00 96.38 119 THR A O 1
ATOM 991 N N . VAL A 1 120 ? 1.325 -8.136 -7.193 1.00 96.44 120 VAL A N 1
ATOM 992 C CA . VAL A 1 120 ? 0.371 -9.238 -6.967 1.00 96.44 120 VAL A CA 1
ATOM 993 C C . VAL A 1 120 ? 0.957 -10.280 -6.014 1.00 96.44 120 VAL A C 1
ATOM 995 O O . VAL A 1 120 ? 0.289 -10.672 -5.058 1.00 96.44 120 VAL A O 1
ATOM 998 N N . ILE A 1 121 ? 2.212 -10.691 -6.226 1.00 96.69 121 ILE A N 1
ATOM 999 C CA . ILE A 1 121 ? 2.901 -11.639 -5.336 1.00 96.69 121 ILE A CA 1
ATOM 1000 C C . ILE A 1 121 ? 2.999 -11.063 -3.917 1.00 96.69 121 ILE A C 1
ATOM 1002 O O . ILE A 1 121 ? 2.656 -11.742 -2.950 1.00 96.69 121 ILE A O 1
ATOM 1006 N N . GLY A 1 122 ? 3.410 -9.800 -3.782 1.00 95.56 122 GLY A N 1
ATOM 1007 C CA . GLY A 1 122 ? 3.501 -9.127 -2.486 1.00 95.56 122 GLY A CA 1
ATOM 1008 C C . GLY A 1 122 ? 2.156 -9.033 -1.761 1.00 95.56 122 GLY A C 1
ATOM 1009 O O . GLY A 1 122 ? 2.073 -9.340 -0.574 1.00 95.56 122 GLY A O 1
ATOM 1010 N N . LEU A 1 123 ? 1.082 -8.678 -2.471 1.00 95.88 123 LEU A N 1
ATOM 1011 C CA . LEU A 1 123 ? -0.270 -8.631 -1.911 1.00 95.88 123 LEU A CA 1
ATOM 1012 C C . LEU A 1 123 ? -0.753 -10.011 -1.462 1.00 95.88 123 LEU A C 1
ATOM 1014 O O . LEU A 1 123 ? -1.324 -10.122 -0.379 1.00 95.88 123 LEU A O 1
ATOM 1018 N N . LEU A 1 124 ? -0.501 -11.063 -2.248 1.00 95.38 124 LEU A N 1
ATOM 1019 C CA . LEU A 1 124 ? -0.834 -12.435 -1.860 1.00 95.38 124 LEU A CA 1
ATOM 1020 C C . LEU A 1 124 ? -0.129 -12.831 -0.562 1.00 95.38 124 LEU A C 1
ATOM 1022 O O . LEU A 1 124 ? -0.777 -13.367 0.333 1.00 95.38 124 LEU A O 1
ATOM 1026 N N . LEU A 1 125 ? 1.163 -12.518 -0.425 1.00 95.00 125 LEU A N 1
ATOM 1027 C CA . LEU A 1 125 ? 1.912 -12.780 0.806 1.00 95.00 125 LEU A CA 1
ATOM 1028 C C . LEU A 1 125 ? 1.318 -12.035 2.006 1.00 95.00 125 LEU A C 1
ATOM 1030 O O . LEU A 1 125 ? 1.160 -12.636 3.067 1.00 95.00 125 LEU A O 1
ATOM 1034 N N . ILE A 1 126 ? 0.935 -10.765 1.840 1.00 93.38 126 ILE A N 1
ATOM 1035 C CA . ILE A 1 126 ? 0.281 -9.984 2.902 1.00 93.38 126 ILE A CA 1
ATOM 1036 C C . ILE A 1 126 ? -1.060 -10.620 3.292 1.00 93.38 126 ILE A C 1
ATOM 1038 O O . ILE A 1 126 ? -1.325 -10.813 4.476 1.00 93.38 126 ILE A O 1
ATOM 1042 N N . VAL A 1 127 ? -1.900 -10.984 2.321 1.00 90.19 127 VAL A N 1
ATOM 1043 C CA . VAL A 1 127 ? -3.211 -11.599 2.590 1.00 90.19 127 VAL A CA 1
ATOM 1044 C C . VAL A 1 127 ? -3.059 -12.957 3.279 1.00 90.19 127 VAL A C 1
ATOM 1046 O O . VAL A 1 127 ? -3.758 -13.220 4.255 1.00 90.19 127 VAL A O 1
ATOM 1049 N N . ILE A 1 128 ? -2.124 -13.797 2.825 1.00 91.75 128 ILE A N 1
ATOM 1050 C CA . ILE A 1 128 ? -1.816 -15.085 3.463 1.00 91.75 128 ILE A CA 1
ATOM 1051 C C . ILE A 1 128 ? -1.335 -14.865 4.899 1.00 91.75 128 ILE A C 1
ATOM 1053 O O . ILE A 1 128 ? -1.816 -15.534 5.811 1.00 91.75 128 ILE A O 1
ATOM 1057 N N . TYR A 1 129 ? -0.428 -13.911 5.120 1.00 91.19 129 TYR A N 1
ATOM 1058 C CA . TYR A 1 129 ? 0.068 -13.579 6.454 1.00 91.19 129 TYR A CA 1
ATOM 1059 C C . TYR A 1 129 ? -1.069 -13.180 7.406 1.00 91.19 129 TYR A C 1
ATOM 1061 O O . TYR A 1 129 ? -1.147 -13.697 8.522 1.00 91.19 129 TYR A O 1
ATOM 1069 N N . LEU A 1 130 ? -1.981 -12.312 6.955 1.00 86.62 130 LEU A N 1
ATOM 1070 C CA . LEU A 1 130 ? -3.145 -11.884 7.739 1.00 86.62 130 LEU A CA 1
ATOM 1071 C C . LEU A 1 130 ? -4.094 -13.050 8.032 1.00 86.62 130 LEU A C 1
ATOM 1073 O O . LEU A 1 130 ? -4.596 -13.179 9.145 1.00 86.62 130 LEU A O 1
ATOM 1077 N N . PHE A 1 131 ? -4.310 -13.929 7.053 1.00 87.88 131 PHE A N 1
ATOM 1078 C CA . PHE A 1 131 ? -5.147 -15.112 7.230 1.00 87.88 131 PHE A CA 1
ATOM 1079 C C . PHE A 1 131 ? -4.566 -16.089 8.263 1.00 87.88 131 PHE A C 1
ATOM 1081 O O . PHE A 1 131 ? -5.304 -16.634 9.083 1.00 87.88 131 PHE A O 1
ATOM 1088 N N . LEU A 1 132 ? -3.247 -16.305 8.245 1.00 90.44 132 LEU A N 1
ATOM 1089 C CA . LEU A 1 132 ? -2.567 -17.173 9.209 1.00 90.44 132 LEU A CA 1
ATOM 1090 C C . LEU A 1 132 ? -2.593 -16.585 10.622 1.00 90.44 132 LEU A C 1
ATOM 1092 O O . LEU A 1 132 ? -2.847 -17.312 11.576 1.00 90.44 132 LEU A O 1
ATOM 1096 N N . THR A 1 133 ? -2.371 -15.276 10.761 1.00 87.00 133 THR A N 1
ATOM 1097 C CA . THR A 1 133 ? -2.397 -14.606 12.073 1.00 87.00 133 THR A CA 1
ATOM 1098 C C . THR A 1 133 ? -3.796 -14.508 12.672 1.00 87.00 133 THR A C 1
ATOM 1100 O O . THR A 1 133 ? -3.922 -14.506 13.888 1.00 87.00 133 THR A O 1
ATOM 1103 N N . GLN A 1 134 ? -4.852 -14.468 11.856 1.00 78.88 134 GLN A N 1
ATOM 1104 C CA . GLN A 1 134 ? -6.231 -14.463 12.350 1.00 78.88 134 GLN A CA 1
ATOM 1105 C C . GLN A 1 134 ? -6.675 -15.815 12.938 1.00 78.88 134 GLN A C 1
ATOM 1107 O O . GLN A 1 134 ? -7.553 -15.843 13.798 1.00 78.88 134 GLN A O 1
ATOM 1112 N N . ASN A 1 135 ? -6.113 -16.926 12.454 1.00 67.94 135 ASN A N 1
ATOM 1113 C CA . ASN A 1 135 ? -6.499 -18.285 12.854 1.00 67.94 135 ASN A CA 1
ATOM 1114 C C . ASN A 1 135 ? -5.528 -18.933 13.862 1.00 67.94 135 ASN A C 1
ATOM 1116 O O . ASN A 1 135 ? -5.672 -20.123 14.149 1.00 67.94 135 ASN A O 1
ATOM 1120 N N . SER A 1 136 ? -4.542 -18.181 14.363 1.00 54.91 136 SER A N 1
ATOM 1121 C CA . SER A 1 136 ? -3.595 -18.605 15.405 1.00 54.91 136 SER A CA 1
ATOM 1122 C C . SER A 1 136 ? -3.973 -18.050 16.770 1.00 54.91 136 SER A C 1
ATOM 1124 O O . SER A 1 136 ? -3.548 -18.699 17.751 1.00 54.91 136 SER A O 1
#